Protein 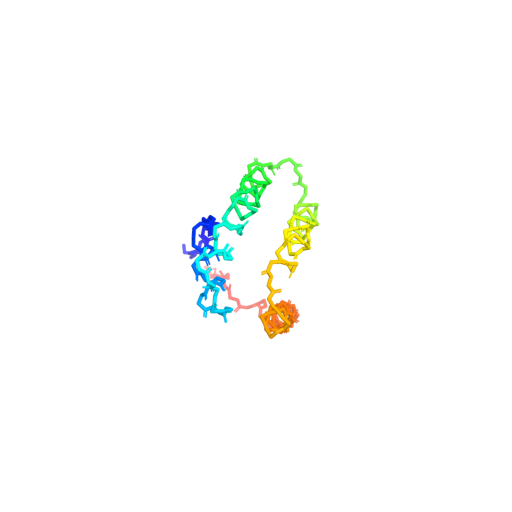AF-A0A2W0BCN4-F1 (afdb_monomer)

Sequence (109 aa):
EGHGQGMMSADAMLEHMSQELNLTDDQKAKLKPILEDQAKQMQELRKDTSSSDQDRHAKMKQIHESTMSQVRPILNADQQKKLEEMMSRRSEHGKREHDGDHSSGSKPQ

pLDDT: mean 81.01, std 19.12, range [35.16, 96.25]

Solvent-accessible surface area (backbone atoms only — not comparable to full-atom values): 6578 Å² total; per-residue (Å²): 138,78,84,78,79,67,82,67,49,34,66,57,50,50,51,53,50,26,68,75,50,65,54,50,72,73,44,47,65,65,44,47,63,53,37,43,49,50,39,50,56,51,52,51,54,70,68,48,76,84,59,52,71,67,56,47,50,51,50,52,50,49,52,51,54,52,47,49,65,66,46,48,83,69,44,54,75,70,38,41,52,53,52,52,54,52,53,51,54,55,58,53,51,67,61,58,61,76,81,57,77,101,77,82,84,86,81,82,133

Foldseek 3Di:
DDDPPDPQALVSVLVVLCVQLVDDPVLSVQLSVLSNVLSVQLVVLVVPPPDDPVVSVVSNVVSVVVSLVSSQVSHDPSSNVSVVVVVVVVVVVVVVVVPDDPDDDDDDD

Nearest PDB structures (foldseek):
  7e4g-assembly1_A  TM=5.470E-01  e=5.459E+00  Promethearchaeati archaeon
  7e4g-assembly1_C  TM=5.469E-01  e=7.241E+00  Promethearchaeati archaeon
  7cj3-assembly1_A  TM=4.647E-01  e=5.459E+00  Salpingoeca rosetta
  7e4g-assembly1_B  TM=4.891E-01  e=7.241E+00  Promethearchaeati archaeon
  7d7q-assembly1_B  TM=4.640E-01  e=9.606E+00  Salpingoeca rosetta

Mean predicted aligned error: 9.15 Å

Structure (mmCIF, N/CA/C/O backbone):
data_AF-A0A2W0BCN4-F1
#
_entry.id   AF-A0A2W0BCN4-F1
#
loop_
_atom_site.group_PDB
_atom_site.id
_atom_site.type_symbol
_atom_site.label_atom_id
_atom_site.label_alt_id
_atom_site.label_comp_id
_atom_site.label_asym_id
_atom_site.label_entity_id
_atom_site.label_seq_id
_atom_site.pdbx_PDB_ins_code
_atom_site.Cartn_x
_atom_site.Cartn_y
_atom_site.Cartn_z
_atom_site.occupancy
_atom_site.B_iso_or_equiv
_atom_site.auth_seq_id
_atom_site.auth_comp_id
_atom_site.auth_asym_id
_atom_site.auth_atom_id
_atom_site.pdbx_PDB_model_num
ATOM 1 N N . GLU A 1 1 ? 16.520 -20.308 -14.176 1.00 35.16 1 GLU A N 1
ATOM 2 C CA . GLU A 1 1 ? 16.467 -20.282 -12.695 1.00 35.16 1 GLU A CA 1
ATOM 3 C C . GLU A 1 1 ? 16.697 -18.829 -12.266 1.00 35.16 1 GLU A C 1
ATOM 5 O O . GLU A 1 1 ? 17.571 -18.215 -12.848 1.00 35.16 1 GLU A O 1
ATOM 10 N N . GLY A 1 2 ? 15.931 -18.155 -11.406 1.00 36.69 2 GLY A N 1
ATOM 11 C CA . GLY A 1 2 ? 14.806 -18.558 -10.572 1.00 36.69 2 GLY A CA 1
ATOM 12 C C . GLY A 1 2 ? 13.740 -17.452 -10.465 1.00 36.69 2 GLY A C 1
ATOM 13 O O . GLY A 1 2 ? 14.011 -16.273 -10.649 1.00 36.69 2 GLY A O 1
ATOM 14 N N . HIS A 1 3 ? 12.507 -17.905 -10.242 1.00 40.22 3 HIS A N 1
ATOM 15 C CA . HIS A 1 3 ? 11.332 -17.218 -9.694 1.00 40.22 3 HIS A CA 1
ATOM 16 C C . HIS A 1 3 ? 11.294 -15.683 -9.790 1.00 40.22 3 HIS A C 1
ATOM 18 O O . HIS A 1 3 ? 11.446 -14.981 -8.793 1.00 40.22 3 HIS A O 1
ATOM 24 N N . GLY A 1 4 ? 10.975 -15.157 -10.976 1.00 39.66 4 GLY A N 1
ATOM 25 C CA . GLY A 1 4 ? 10.435 -13.806 -11.082 1.00 39.66 4 GLY A CA 1
ATOM 26 C C . GLY A 1 4 ? 9.102 -13.776 -10.347 1.00 39.66 4 GLY A C 1
ATOM 27 O O . GLY A 1 4 ? 8.087 -14.180 -10.910 1.00 39.66 4 GLY A O 1
ATOM 28 N N . GLN A 1 5 ? 9.120 -13.378 -9.076 1.00 49.19 5 GLN A N 1
ATOM 29 C CA . GLN A 1 5 ? 7.922 -13.233 -8.264 1.00 49.19 5 GLN A CA 1
ATOM 30 C C . GLN A 1 5 ? 7.000 -12.272 -9.026 1.00 49.19 5 GLN A C 1
ATOM 32 O O . GLN A 1 5 ? 7.310 -11.093 -9.225 1.00 49.19 5 GLN A O 1
ATOM 37 N N . GLY A 1 6 ? 5.944 -12.835 -9.616 1.00 57.38 6 GLY A N 1
ATOM 38 C CA . GLY A 1 6 ? 4.979 -12.084 -10.403 1.00 57.38 6 GLY A CA 1
ATOM 39 C C . GLY A 1 6 ? 4.405 -10.961 -9.552 1.00 57.38 6 GLY A C 1
ATOM 40 O O . GLY A 1 6 ? 4.342 -11.073 -8.328 1.00 57.38 6 GLY A O 1
ATOM 41 N N . MET A 1 7 ? 3.997 -9.867 -10.196 1.00 64.88 7 MET A N 1
ATOM 42 C CA . MET A 1 7 ? 3.216 -8.847 -9.503 1.00 64.88 7 MET A CA 1
ATOM 43 C C . MET A 1 7 ? 2.056 -9.512 -8.777 1.00 64.88 7 MET A C 1
ATOM 45 O O . MET A 1 7 ? 1.270 -10.232 -9.396 1.00 64.88 7 MET A O 1
ATOM 49 N N . MET A 1 8 ? 1.972 -9.279 -7.470 1.00 77.19 8 MET A N 1
ATOM 50 C CA . MET A 1 8 ? 0.812 -9.703 -6.707 1.00 77.19 8 MET A CA 1
ATOM 51 C C . MET A 1 8 ? -0.418 -9.028 -7.309 1.00 77.19 8 MET A C 1
ATOM 53 O O . MET A 1 8 ? -0.420 -7.825 -7.574 1.00 77.19 8 MET A O 1
ATOM 57 N N . SER A 1 9 ? -1.452 -9.824 -7.568 1.00 88.62 9 SER A N 1
ATOM 58 C CA . SER A 1 9 ? -2.747 -9.292 -7.986 1.00 88.62 9 SER A CA 1
ATOM 59 C C . SER A 1 9 ? -3.351 -8.457 -6.856 1.00 88.62 9 SER A C 1
ATOM 61 O O . SER A 1 9 ? -3.018 -8.670 -5.690 1.00 88.62 9 SER A O 1
ATOM 63 N N . ALA A 1 10 ? -4.263 -7.541 -7.185 1.00 90.56 10 ALA A N 1
ATOM 64 C CA . ALA A 1 10 ? -4.955 -6.719 -6.189 1.00 90.56 10 ALA A CA 1
ATOM 65 C C . ALA A 1 10 ? -5.605 -7.560 -5.079 1.00 90.56 10 ALA A C 1
ATOM 67 O O . ALA A 1 10 ? -5.497 -7.217 -3.907 1.00 90.56 10 ALA A O 1
ATOM 68 N N . ASP A 1 11 ? -6.189 -8.702 -5.448 1.00 90.81 11 ASP A N 1
ATOM 69 C CA . ASP A 1 11 ? -6.796 -9.657 -4.519 1.00 90.81 11 ASP A CA 1
ATOM 70 C C . ASP A 1 11 ? -5.765 -10.282 -3.561 1.00 90.81 11 ASP A C 1
ATOM 72 O O . ASP A 1 11 ? -5.942 -10.260 -2.349 1.00 90.81 11 ASP A O 1
ATOM 76 N N . ALA A 1 12 ? -4.611 -10.712 -4.081 1.00 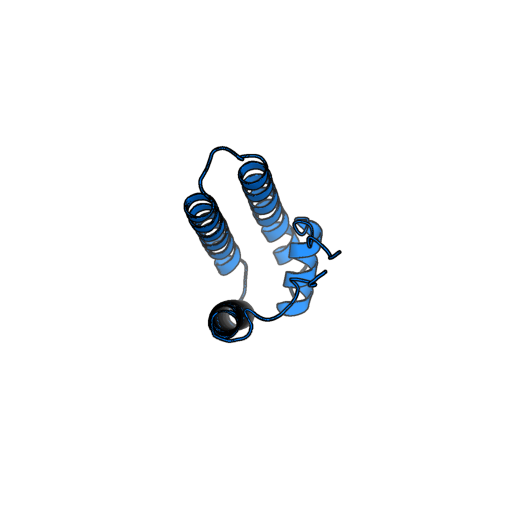91.81 12 ALA A N 1
ATOM 77 C CA . ALA A 1 12 ? -3.524 -11.242 -3.258 1.00 91.81 12 ALA A CA 1
ATOM 78 C C . ALA A 1 12 ? -2.933 -10.180 -2.313 1.00 91.81 12 ALA A C 1
ATOM 80 O O . ALA A 1 12 ? -2.599 -10.484 -1.168 1.00 91.81 12 ALA A O 1
ATOM 81 N N . MET A 1 13 ? -2.822 -8.926 -2.773 1.00 90.31 13 MET A N 1
ATOM 82 C CA . MET A 1 13 ? -2.409 -7.810 -1.917 1.00 90.31 13 MET A CA 1
ATOM 83 C C . MET A 1 13 ? -3.436 -7.551 -0.814 1.00 90.31 13 MET A C 1
ATOM 85 O O . MET A 1 13 ? -3.054 -7.348 0.337 1.00 90.31 13 MET A O 1
ATOM 89 N N . LEU A 1 14 ? -4.727 -7.586 -1.152 1.00 93.88 14 LEU A N 1
ATOM 90 C CA . LEU A 1 14 ? -5.818 -7.382 -0.206 1.00 93.88 14 LEU A CA 1
ATOM 91 C C . LEU A 1 14 ? -5.855 -8.480 0.857 1.00 93.88 14 LEU A C 1
ATOM 93 O O . LEU A 1 14 ? -5.965 -8.167 2.040 1.00 93.88 14 LEU A O 1
ATOM 97 N N . GLU A 1 15 ? -5.714 -9.740 0.453 1.00 93.81 15 GLU A N 1
ATOM 98 C CA . GLU A 1 15 ? -5.690 -10.884 1.364 1.00 93.81 15 GLU A CA 1
ATOM 99 C C . GLU A 1 15 ? -4.485 -10.822 2.303 1.00 93.81 15 GLU A C 1
ATOM 101 O O . GLU A 1 15 ? -4.650 -10.912 3.518 1.00 93.81 15 GLU A O 1
ATOM 106 N N . HIS A 1 16 ? -3.286 -10.546 1.784 1.00 91.69 16 HIS A N 1
ATOM 107 C CA . HIS A 1 16 ? -2.100 -10.381 2.624 1.00 91.69 16 HIS A CA 1
ATOM 108 C C . HIS A 1 16 ? -2.274 -9.235 3.634 1.00 91.69 16 HIS A C 1
ATOM 110 O O . HIS A 1 16 ? -2.009 -9.390 4.826 1.00 91.69 16 HIS A O 1
ATOM 116 N N . MET A 1 17 ? -2.762 -8.076 3.180 1.00 91.00 17 MET A N 1
ATOM 117 C CA . MET A 1 17 ? -2.991 -6.927 4.058 1.00 91.00 17 MET A CA 1
ATOM 118 C C . MET A 1 17 ? -4.112 -7.201 5.068 1.00 91.00 17 MET A C 1
ATOM 120 O O . MET A 1 17 ? -4.039 -6.743 6.206 1.00 91.00 17 MET A O 1
ATOM 124 N N . SER A 1 18 ? -5.114 -7.997 4.684 1.00 93.69 18 SER A N 1
ATOM 125 C CA . SER A 1 18 ? -6.169 -8.470 5.574 1.00 93.69 18 SER A CA 1
ATOM 126 C C . SER A 1 18 ? -5.637 -9.358 6.680 1.00 93.69 18 SER A C 1
ATOM 128 O O . SER A 1 18 ? -6.075 -9.198 7.815 1.00 93.69 18 SER A O 1
ATOM 130 N N . GLN A 1 19 ? -4.762 -10.307 6.364 1.00 93.38 19 GLN A N 1
ATOM 131 C CA . GLN A 1 19 ? -4.204 -11.221 7.358 1.00 93.38 19 GLN A CA 1
ATOM 132 C C . GLN A 1 19 ? -3.291 -10.475 8.332 1.00 93.38 19 GLN A C 1
ATOM 134 O O . GLN A 1 19 ? -3.377 -10.670 9.543 1.00 93.38 19 GLN A O 1
ATOM 139 N N . GLU A 1 20 ? -2.479 -9.553 7.820 1.00 91.81 20 GLU A N 1
ATOM 140 C CA . GLU A 1 20 ? -1.576 -8.771 8.655 1.00 91.81 20 GLU A CA 1
ATOM 141 C C . GLU A 1 20 ? -2.335 -7.770 9.531 1.00 91.81 20 GLU A C 1
ATOM 143 O O . GLU A 1 20 ? -2.102 -7.697 10.735 1.00 91.81 20 GLU A O 1
ATOM 148 N N . LEU A 1 21 ? -3.271 -7.005 8.974 1.00 94.25 21 LEU A N 1
ATOM 149 C CA . LEU A 1 21 ? -3.958 -5.936 9.705 1.00 94.25 21 LEU A CA 1
ATOM 150 C C . LEU A 1 21 ? -5.283 -6.379 10.341 1.00 94.25 21 LEU A C 1
ATOM 152 O O . LEU A 1 21 ? -5.935 -5.567 10.991 1.00 94.25 21 LEU A O 1
ATOM 156 N N . ASN A 1 22 ? -5.692 -7.641 10.184 1.00 94.31 22 ASN A N 1
ATOM 157 C CA . ASN A 1 22 ? -7.015 -8.129 10.592 1.00 94.31 22 ASN A CA 1
ATOM 158 C C . ASN A 1 22 ? -8.137 -7.207 10.078 1.00 94.31 22 ASN A C 1
ATOM 160 O O . ASN A 1 22 ? -8.920 -6.660 10.854 1.00 94.31 22 ASN A O 1
ATOM 164 N N . LEU A 1 23 ? -8.151 -6.957 8.764 1.00 95.31 23 LEU A N 1
ATOM 165 C CA . LEU A 1 23 ? -9.115 -6.047 8.138 1.00 95.31 23 LEU A CA 1
ATOM 166 C C . LEU A 1 23 ? -10.539 -6.606 8.211 1.00 95.31 23 LEU A C 1
ATOM 168 O O . LEU A 1 23 ? -10.760 -7.788 7.942 1.00 95.31 23 LEU A O 1
ATOM 172 N N . THR A 1 24 ? -11.508 -5.739 8.501 1.00 96.19 24 THR A N 1
ATOM 173 C CA . THR A 1 24 ? -12.936 -6.089 8.438 1.00 96.19 24 THR A CA 1
ATOM 174 C C . THR A 1 24 ? -13.442 -6.108 6.996 1.00 96.19 24 THR A C 1
ATOM 176 O O . THR A 1 24 ? -12.830 -5.509 6.110 1.00 96.19 24 THR A O 1
ATOM 179 N N . ASP A 1 25 ? -14.591 -6.738 6.747 1.00 95.25 25 ASP A N 1
ATOM 180 C CA . ASP A 1 25 ? -15.187 -6.799 5.404 1.00 95.25 25 ASP A CA 1
ATOM 181 C C . ASP A 1 25 ? -15.468 -5.405 4.816 1.00 95.25 25 ASP A C 1
ATOM 183 O O . ASP A 1 25 ? -15.171 -5.151 3.647 1.00 95.25 25 ASP A O 1
ATOM 187 N N . ASP A 1 26 ? -15.929 -4.458 5.641 1.00 95.00 26 ASP A N 1
ATOM 188 C CA . ASP A 1 26 ? -16.103 -3.055 5.247 1.00 95.00 26 ASP A CA 1
ATOM 189 C C . ASP A 1 26 ? -14.786 -2.390 4.829 1.00 95.00 26 ASP A C 1
ATOM 191 O O . ASP A 1 26 ? -14.743 -1.618 3.866 1.00 95.00 26 ASP A O 1
ATOM 195 N N . GLN A 1 27 ? -13.696 -2.668 5.550 1.00 95.75 27 GLN A N 1
ATOM 196 C CA . GLN A 1 27 ? -12.377 -2.148 5.199 1.00 95.75 27 GLN A CA 1
ATOM 197 C C . GLN A 1 27 ? -11.897 -2.776 3.894 1.00 95.75 27 GLN A C 1
ATOM 199 O O . GLN A 1 27 ? -11.461 -2.052 3.000 1.00 95.75 27 GLN A O 1
ATOM 204 N N . LYS A 1 28 ? -12.043 -4.096 3.733 1.00 95.62 28 LYS A N 1
ATOM 205 C CA . LYS A 1 28 ? -11.672 -4.796 2.498 1.00 95.62 28 LYS A CA 1
ATOM 206 C C . LYS A 1 28 ? -12.401 -4.237 1.282 1.00 95.62 28 LYS A C 1
ATOM 208 O O . LYS A 1 28 ? -11.763 -3.963 0.267 1.00 95.62 28 LYS A O 1
ATOM 213 N N . ALA A 1 29 ? -13.709 -4.009 1.396 1.00 95.75 29 ALA A N 1
ATOM 214 C CA . ALA A 1 29 ? -14.527 -3.460 0.318 1.00 95.75 29 ALA A CA 1
ATOM 215 C C . ALA A 1 29 ? -14.063 -2.059 -0.117 1.00 95.75 29 ALA A C 1
ATOM 217 O O . ALA A 1 29 ? -14.051 -1.761 -1.310 1.00 95.75 29 ALA A O 1
ATOM 218 N N . LYS A 1 30 ? -13.627 -1.216 0.829 1.00 95.25 30 LYS A N 1
ATOM 219 C CA . LYS A 1 30 ? -13.076 0.122 0.540 1.00 95.25 30 LYS A CA 1
ATOM 220 C C . LYS A 1 30 ? -11.662 0.072 -0.041 1.00 95.25 30 LYS A C 1
ATOM 222 O O . LYS A 1 30 ? -11.303 0.926 -0.845 1.00 95.25 30 LYS A O 1
ATOM 227 N N . LEU A 1 31 ? -10.865 -0.915 0.363 1.00 95.19 31 LEU A N 1
ATOM 228 C CA . LEU A 1 31 ? -9.465 -1.057 -0.043 1.00 95.19 31 LEU A CA 1
ATOM 229 C C . LEU A 1 31 ? -9.307 -1.717 -1.411 1.00 95.19 31 LEU A C 1
ATOM 231 O O . LEU A 1 31 ? -8.389 -1.364 -2.147 1.00 95.19 31 LEU A O 1
ATOM 235 N N . LYS A 1 32 ? -10.208 -2.632 -1.774 1.00 95.06 32 LYS A N 1
ATOM 236 C CA . LYS A 1 32 ? -10.188 -3.343 -3.055 1.00 95.06 32 LYS A CA 1
ATOM 237 C C . LYS A 1 32 ? -10.004 -2.418 -4.273 1.00 95.06 32 LYS A C 1
ATOM 239 O O . LYS A 1 32 ? -9.009 -2.614 -4.968 1.00 95.06 32 LYS A O 1
ATOM 244 N N . PRO A 1 33 ? -10.837 -1.381 -4.506 1.00 96.25 33 PRO A N 1
ATOM 245 C CA . PRO A 1 33 ? -10.668 -0.512 -5.674 1.00 96.25 33 PRO A CA 1
ATOM 246 C C . PRO A 1 33 ? -9.349 0.279 -5.663 1.00 96.25 33 PRO A C 1
ATOM 248 O O . PRO A 1 33 ? -8.792 0.553 -6.721 1.00 96.25 33 PRO A O 1
ATOM 251 N N . ILE A 1 34 ? -8.815 0.614 -4.483 1.00 95.81 34 ILE A N 1
ATOM 252 C CA . ILE A 1 34 ? -7.526 1.313 -4.347 1.00 95.81 34 ILE A CA 1
ATOM 253 C C . ILE A 1 34 ? -6.377 0.381 -4.762 1.00 95.81 34 ILE A C 1
ATOM 255 O O . ILE A 1 34 ? -5.471 0.777 -5.492 1.00 95.81 34 ILE A O 1
ATOM 259 N N . LEU A 1 35 ? -6.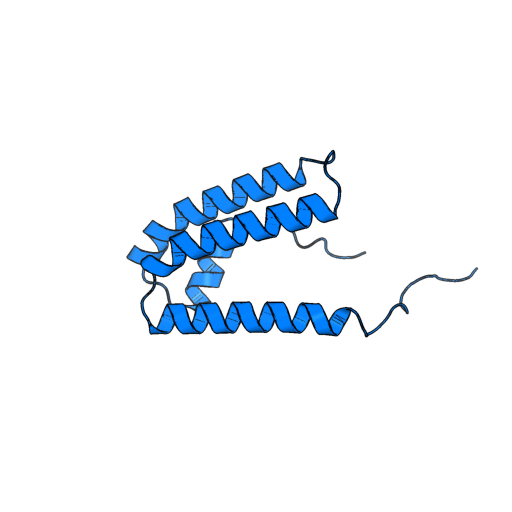422 -0.879 -4.320 1.00 94.19 35 LEU A N 1
ATOM 260 C CA . LEU A 1 35 ? -5.418 -1.886 -4.666 1.00 94.19 35 LEU A CA 1
ATOM 261 C C . LEU A 1 35 ? -5.520 -2.332 -6.131 1.00 94.19 35 LEU A C 1
ATOM 263 O O . LEU A 1 35 ? -4.499 -2.655 -6.739 1.00 94.19 35 LEU A O 1
ATOM 267 N N . GLU A 1 36 ? -6.722 -2.338 -6.709 1.00 95.25 36 GLU A N 1
ATOM 268 C CA . GLU A 1 36 ? -6.941 -2.573 -8.142 1.00 95.25 36 GLU A CA 1
ATOM 269 C C . GLU A 1 36 ? -6.305 -1.474 -8.996 1.00 95.25 36 GLU A C 1
ATOM 271 O O . GLU A 1 36 ? -5.607 -1.788 -9.965 1.00 95.25 36 GLU A O 1
ATOM 276 N N . ASP A 1 37 ? -6.470 -0.206 -8.609 1.00 94.94 37 ASP A N 1
ATOM 277 C CA . ASP A 1 37 ? -5.807 0.917 -9.278 1.00 94.94 37 ASP A CA 1
ATOM 278 C C . ASP A 1 37 ? -4.279 0.808 -9.174 1.00 94.94 37 ASP A C 1
ATOM 280 O O . ASP A 1 37 ? -3.586 0.835 -10.194 1.00 94.94 37 ASP A O 1
ATOM 284 N N . GLN A 1 38 ? -3.754 0.534 -7.973 1.00 94.12 38 GLN A N 1
ATOM 285 C CA . GLN A 1 38 ? -2.320 0.308 -7.761 1.00 94.12 38 GLN A CA 1
ATOM 286 C C . GLN A 1 38 ? -1.786 -0.811 -8.668 1.00 94.12 38 GLN A C 1
ATOM 288 O O . GLN A 1 38 ? -0.753 -0.656 -9.323 1.00 94.12 38 GLN A O 1
ATOM 293 N N . ALA A 1 39 ? -2.474 -1.956 -8.716 1.00 92.31 39 ALA A N 1
ATOM 294 C CA . ALA A 1 39 ? -2.066 -3.094 -9.535 1.00 92.31 39 ALA A CA 1
ATOM 295 C C . ALA A 1 39 ? -2.032 -2.730 -11.025 1.00 92.31 39 ALA A C 1
ATOM 297 O O . ALA A 1 39 ? -1.087 -3.100 -11.727 1.00 92.31 39 ALA A O 1
ATOM 298 N N . LYS A 1 40 ? -3.023 -1.965 -11.496 1.00 92.94 40 LYS A N 1
ATOM 299 C CA . LYS A 1 40 ? -3.093 -1.481 -12.875 1.00 92.94 40 LYS A CA 1
ATOM 300 C C . LYS A 1 40 ? -1.936 -0.535 -13.200 1.00 92.94 40 LYS A C 1
ATOM 302 O O . LYS A 1 40 ? -1.213 -0.797 -14.161 1.00 92.94 40 LYS A O 1
ATOM 307 N N . GLN A 1 41 ? -1.700 0.486 -12.377 1.00 92.69 41 GLN A N 1
ATOM 308 C CA . GLN A 1 41 ? -0.602 1.443 -12.573 1.00 92.69 41 GLN A CA 1
ATOM 309 C C . GLN A 1 41 ? 0.759 0.745 -12.589 1.00 92.69 41 GLN A C 1
ATOM 311 O O . GLN A 1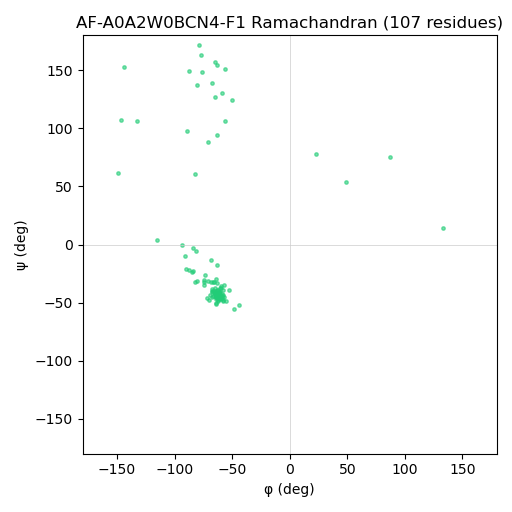 41 ? 1.613 1.016 -13.435 1.00 92.69 41 GLN A O 1
ATOM 316 N N . MET A 1 42 ? 0.954 -0.207 -11.678 1.00 91.19 42 MET A N 1
ATOM 317 C CA . MET A 1 42 ? 2.174 -0.997 -11.617 1.00 91.19 42 MET A CA 1
ATOM 318 C C . MET A 1 42 ? 2.319 -1.858 -12.884 1.00 91.19 42 MET A C 1
ATOM 320 O O . MET A 1 42 ? 3.408 -1.933 -13.457 1.00 91.19 42 MET A O 1
ATOM 324 N N . GLN A 1 43 ? 1.244 -2.491 -13.365 1.00 90.44 43 GLN A N 1
ATOM 325 C CA . GLN A 1 43 ? 1.269 -3.277 -14.601 1.00 90.44 43 GLN A CA 1
ATOM 326 C C . GLN A 1 43 ? 1.623 -2.412 -15.820 1.00 90.44 43 GLN A C 1
ATOM 328 O O . GLN A 1 43 ? 2.396 -2.853 -16.672 1.00 90.44 43 GLN A O 1
ATOM 333 N N . GLU A 1 44 ? 1.082 -1.198 -15.910 1.00 90.69 44 GLU A N 1
ATOM 334 C CA . GLU A 1 44 ? 1.423 -0.229 -16.958 1.00 90.69 44 GLU A CA 1
ATOM 335 C C . GLU A 1 44 ? 2.899 0.164 -16.885 1.00 90.69 44 GLU A C 1
ATOM 337 O O . GLU A 1 44 ? 3.602 0.102 -17.890 1.00 90.69 44 GLU A O 1
ATOM 342 N N . LEU A 1 45 ? 3.404 0.439 -15.683 1.00 90.00 45 LEU A N 1
ATOM 343 C CA . LEU A 1 45 ? 4.810 0.764 -15.459 1.00 90.00 45 LEU A CA 1
ATOM 344 C C . LEU A 1 45 ? 5.763 -0.383 -15.825 1.00 90.00 45 LEU A C 1
ATOM 346 O O . LEU A 1 45 ? 6.872 -0.143 -16.289 1.00 90.00 45 LEU A O 1
ATOM 350 N N . ARG A 1 46 ? 5.347 -1.639 -15.636 1.00 85.75 46 ARG A N 1
ATOM 351 C CA . ARG A 1 46 ? 6.138 -2.811 -16.045 1.00 85.75 46 ARG A CA 1
ATOM 352 C C . ARG A 1 46 ? 6.128 -3.031 -17.555 1.00 85.75 46 ARG A C 1
ATOM 354 O O . ARG A 1 46 ? 7.091 -3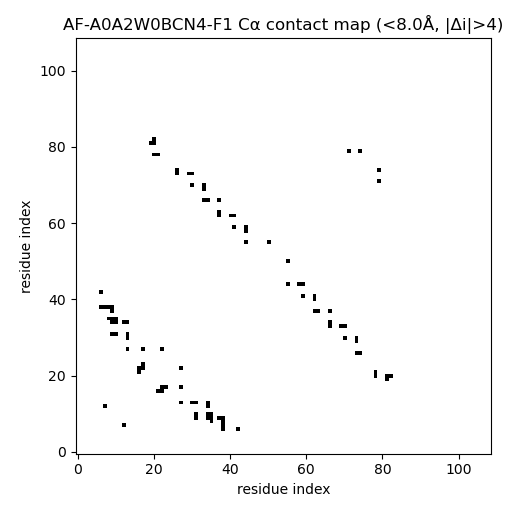.573 -18.089 1.00 85.75 46 ARG A O 1
ATOM 361 N N . LYS A 1 47 ? 5.038 -2.658 -18.227 1.00 87.75 47 LYS A N 1
ATOM 362 C CA . LYS A 1 47 ? 4.955 -2.666 -19.695 1.00 87.75 47 LYS A CA 1
ATOM 363 C C . LYS A 1 47 ? 5.754 -1.518 -20.309 1.00 87.75 47 LYS A C 1
ATOM 365 O O . LYS A 1 47 ? 6.199 -1.649 -21.444 1.00 87.75 47 LYS A O 1
ATOM 370 N N . ASP A 1 48 ? 5.948 -0.426 -19.572 1.00 85.44 48 ASP A N 1
ATOM 371 C CA . ASP A 1 48 ? 6.799 0.692 -19.972 1.00 85.44 48 ASP A CA 1
ATOM 372 C C . ASP A 1 48 ? 8.287 0.304 -19.917 1.00 85.44 48 ASP A C 1
ATOM 374 O O . ASP A 1 48 ? 8.988 0.483 -18.920 1.00 85.44 48 ASP A O 1
ATOM 378 N N . THR A 1 49 ? 8.783 -0.243 -21.027 1.00 82.38 49 THR A N 1
ATOM 379 C CA . THR A 1 49 ? 10.201 -0.581 -21.209 1.00 82.38 49 THR A CA 1
ATOM 380 C C . THR A 1 49 ? 11.058 0.620 -21.603 1.00 82.38 49 THR A C 1
ATOM 382 O O . THR A 1 49 ? 12.275 0.482 -21.707 1.00 82.38 49 THR A O 1
ATOM 385 N N . SER A 1 50 ? 10.449 1.783 -21.850 1.00 88.81 50 SER A N 1
ATOM 386 C CA . SER A 1 50 ? 11.145 2.983 -22.324 1.00 88.81 50 SER A CA 1
ATOM 387 C C . SER A 1 50 ? 11.761 3.804 -21.189 1.00 88.81 50 SER A C 1
ATOM 389 O O . SER A 1 50 ? 12.723 4.528 -21.424 1.00 88.81 50 SER A O 1
ATOM 391 N N . SER A 1 51 ? 11.247 3.682 -19.960 1.00 86.62 51 SER A N 1
ATOM 392 C CA . SER A 1 51 ? 11.814 4.341 -18.773 1.00 86.62 51 SER A CA 1
ATOM 393 C C . SER A 1 51 ? 13.090 3.636 -18.278 1.00 86.62 51 SER A C 1
ATOM 395 O O . SER A 1 51 ? 13.188 2.413 -18.370 1.00 86.62 51 SER A O 1
ATOM 397 N N . SER A 1 52 ? 14.036 4.375 -17.688 1.00 89.50 52 SER A N 1
ATOM 398 C CA . SER A 1 52 ? 15.178 3.809 -16.943 1.00 89.50 52 SER A CA 1
ATOM 399 C C . SER A 1 52 ? 14.709 3.027 -15.710 1.00 89.50 52 SER A C 1
ATOM 401 O O . SER A 1 52 ? 13.654 3.330 -15.151 1.00 89.50 52 SER A O 1
ATOM 403 N N . ASP A 1 53 ? 15.494 2.058 -15.237 1.00 85.19 53 ASP A N 1
ATOM 404 C CA . ASP A 1 53 ? 15.203 1.331 -13.996 1.00 85.19 53 ASP A CA 1
ATOM 405 C C . ASP A 1 53 ? 15.078 2.264 -12.782 1.00 85.19 53 ASP A C 1
ATOM 407 O O . ASP A 1 53 ? 14.216 2.052 -11.928 1.00 85.19 53 ASP A O 1
ATOM 411 N N . GLN A 1 54 ? 15.863 3.346 -12.736 1.00 88.44 54 GLN A N 1
ATOM 412 C CA . GLN A 1 54 ? 15.782 4.341 -11.662 1.00 88.44 54 GLN A CA 1
ATOM 413 C C . GLN A 1 54 ? 14.453 5.110 -11.698 1.00 88.44 54 GLN A C 1
ATOM 415 O O . GLN A 1 54 ? 13.798 5.272 -10.667 1.00 88.44 54 GLN A O 1
ATOM 420 N N . ASP A 1 55 ? 14.020 5.540 -12.885 1.00 90.00 55 ASP A N 1
ATOM 421 C CA . ASP A 1 55 ? 12.728 6.204 -13.081 1.00 90.00 55 ASP A CA 1
ATOM 422 C C . ASP A 1 55 ? 11.561 5.266 -12.776 1.00 90.00 55 ASP A C 1
ATOM 424 O O . ASP A 1 55 ? 10.591 5.662 -12.125 1.00 90.00 55 ASP A O 1
ATOM 428 N N . ARG A 1 56 ? 11.659 3.997 -13.192 1.00 88.81 56 ARG A N 1
ATOM 429 C CA . ARG A 1 56 ? 10.668 2.976 -12.839 1.00 88.81 56 ARG A CA 1
ATOM 430 C C . ARG A 1 56 ? 10.598 2.806 -11.330 1.00 88.81 56 ARG A C 1
ATOM 432 O O . ARG A 1 56 ? 9.503 2.826 -10.783 1.00 88.81 56 ARG A O 1
ATOM 439 N N . HIS A 1 57 ? 11.731 2.709 -10.641 1.00 88.38 57 HIS A N 1
ATOM 440 C CA . HIS A 1 57 ? 11.751 2.596 -9.185 1.00 88.38 57 HIS A CA 1
ATOM 441 C C . HIS A 1 57 ? 11.109 3.812 -8.498 1.00 88.38 57 HIS A C 1
ATOM 443 O O . HIS A 1 57 ? 10.274 3.646 -7.608 1.00 88.38 57 HIS A O 1
ATOM 449 N N . ALA A 1 58 ? 11.428 5.030 -8.946 1.00 91.06 58 ALA A N 1
ATOM 450 C CA . ALA A 1 58 ? 10.819 6.252 -8.425 1.00 91.06 58 ALA A CA 1
ATOM 451 C C . ALA A 1 58 ? 9.292 6.262 -8.623 1.00 91.06 58 ALA A C 1
ATOM 453 O O . ALA A 1 58 ? 8.548 6.547 -7.684 1.00 91.06 58 ALA A O 1
ATOM 454 N N . LYS A 1 59 ? 8.813 5.871 -9.811 1.00 91.69 59 LYS A N 1
ATOM 455 C CA . LYS A 1 59 ? 7.376 5.743 -10.103 1.00 91.69 59 LYS A CA 1
ATOM 456 C C . LYS A 1 59 ? 6.710 4.664 -9.246 1.00 91.69 59 LYS A C 1
ATOM 458 O O . LYS A 1 59 ? 5.633 4.910 -8.711 1.00 91.69 59 LYS A O 1
ATOM 463 N N . MET A 1 60 ? 7.348 3.506 -9.059 1.00 90.31 60 MET A N 1
ATOM 464 C CA . MET A 1 60 ? 6.841 2.449 -8.171 1.00 90.31 60 MET A CA 1
ATOM 465 C C . MET A 1 60 ? 6.684 2.958 -6.738 1.00 90.31 60 MET A C 1
ATOM 467 O O . MET A 1 60 ? 5.654 2.714 -6.109 1.00 90.31 60 MET A O 1
ATOM 471 N N . LYS A 1 61 ? 7.680 3.692 -6.230 1.00 90.75 61 LYS A N 1
ATOM 472 C CA . LYS A 1 61 ? 7.625 4.290 -4.894 1.00 90.75 61 LYS A CA 1
ATOM 473 C C . LYS A 1 61 ? 6.467 5.281 -4.780 1.00 90.75 61 LYS A C 1
ATOM 475 O O . LYS A 1 61 ? 5.688 5.183 -3.839 1.00 90.75 61 LYS A O 1
ATOM 480 N N . GLN A 1 62 ? 6.312 6.168 -5.762 1.00 93.31 62 GLN A N 1
ATOM 481 C CA . GLN A 1 62 ? 5.233 7.155 -5.780 1.00 93.31 62 GLN A CA 1
ATOM 482 C C . GLN A 1 62 ? 3.846 6.496 -5.788 1.00 93.31 62 GLN A C 1
ATOM 484 O O . GLN A 1 62 ? 2.966 6.917 -5.039 1.00 93.31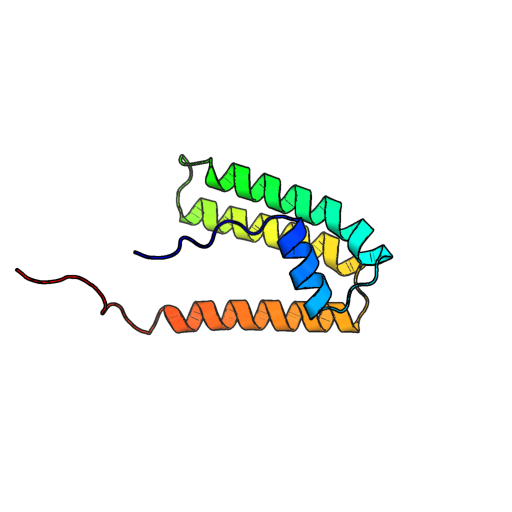 62 GLN A O 1
ATOM 489 N N . ILE A 1 63 ? 3.653 5.456 -6.610 1.00 93.19 63 ILE A N 1
ATOM 490 C CA . ILE A 1 63 ? 2.405 4.679 -6.648 1.00 93.19 63 ILE A CA 1
ATOM 491 C C . ILE A 1 63 ? 2.122 4.095 -5.260 1.00 93.19 63 ILE A C 1
ATOM 493 O O . ILE A 1 63 ? 1.033 4.273 -4.722 1.00 93.19 63 ILE A O 1
ATOM 497 N N . HIS A 1 64 ? 3.124 3.472 -4.636 1.00 90.56 64 HIS A N 1
ATOM 498 C CA . HIS A 1 64 ? 2.974 2.895 -3.304 1.00 90.56 64 HIS A CA 1
ATOM 499 C C . HIS A 1 64 ? 2.637 3.947 -2.232 1.00 90.56 64 HIS A C 1
ATOM 501 O O . HIS A 1 64 ? 1.715 3.742 -1.445 1.00 90.56 64 HIS A O 1
ATOM 507 N N . GLU A 1 65 ? 3.332 5.087 -2.210 1.00 91.75 65 GLU A N 1
ATOM 508 C CA . GLU A 1 65 ? 3.072 6.189 -1.268 1.00 91.75 65 GLU A CA 1
ATOM 509 C C . GLU A 1 65 ? 1.663 6.777 -1.444 1.00 91.75 65 GLU A C 1
ATOM 511 O O . GLU A 1 65 ? 0.974 7.070 -0.458 1.00 91.75 65 GLU A O 1
ATOM 516 N N . SER A 1 66 ? 1.207 6.905 -2.694 1.00 94.00 66 SER A N 1
ATOM 517 C CA . SER A 1 66 ? -0.145 7.360 -3.018 1.00 94.00 66 SER A CA 1
ATOM 518 C C . SER A 1 66 ? -1.197 6.381 -2.498 1.00 94.00 66 SER A C 1
ATOM 520 O O . SER A 1 66 ? -2.078 6.783 -1.734 1.00 94.00 66 SER A O 1
ATOM 522 N N . THR A 1 67 ? -1.044 5.086 -2.794 1.00 93.19 67 THR A N 1
ATOM 523 C CA . THR A 1 67 ? -1.940 4.042 -2.288 1.00 93.19 67 THR A CA 1
ATOM 524 C C . THR A 1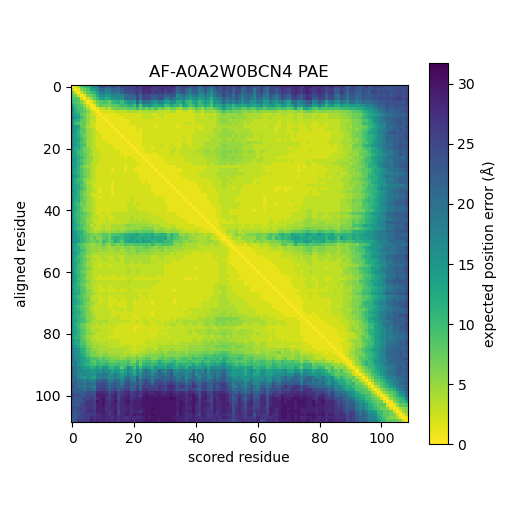 67 ? -1.974 4.033 -0.762 1.00 93.19 67 THR A C 1
ATOM 526 O O . THR A 1 67 ? -3.053 4.093 -0.178 1.00 93.19 67 THR A O 1
ATOM 529 N N . MET A 1 68 ? -0.824 4.046 -0.083 1.00 90.94 68 MET A N 1
ATOM 530 C CA . MET A 1 68 ? -0.771 4.051 1.386 1.00 90.94 68 MET A CA 1
ATOM 531 C C . MET A 1 68 ? -1.479 5.267 1.998 1.00 90.94 68 MET A C 1
ATOM 533 O O . MET A 1 68 ? -2.136 5.141 3.03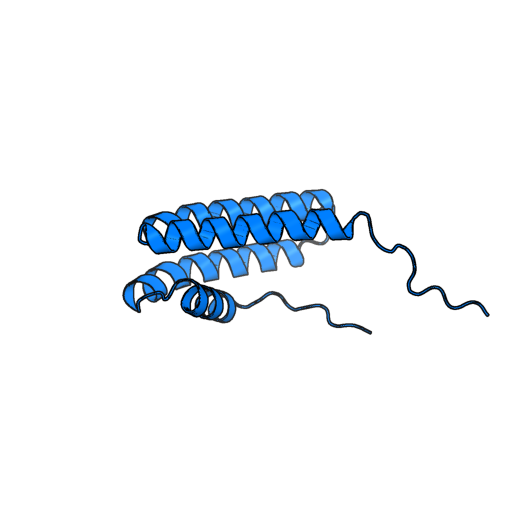3 1.00 90.94 68 MET A O 1
ATOM 537 N N . SER A 1 69 ? -1.407 6.429 1.347 1.00 93.00 69 SER A N 1
ATOM 538 C CA . SER A 1 69 ? -2.112 7.639 1.792 1.00 93.00 69 SER A CA 1
ATOM 539 C C . SER A 1 69 ? -3.635 7.501 1.703 1.00 93.00 69 SER A C 1
ATOM 541 O O . SER A 1 69 ? -4.342 8.048 2.545 1.00 93.00 69 SER A O 1
ATOM 543 N N . GLN A 1 70 ? -4.144 6.737 0.732 1.00 94.31 70 GLN A N 1
ATOM 544 C CA . GLN A 1 70 ? -5.573 6.425 0.602 1.00 94.31 70 GLN A CA 1
ATOM 545 C C . GLN A 1 70 ? -6.017 5.292 1.540 1.00 94.31 70 GLN A C 1
ATOM 547 O O . GLN A 1 70 ? -7.148 5.300 2.022 1.00 94.31 70 GLN A O 1
ATOM 552 N N . VAL A 1 71 ? -5.129 4.337 1.832 1.00 93.31 71 VAL A N 1
ATOM 553 C CA . VAL A 1 71 ? -5.388 3.210 2.743 1.00 93.31 71 VAL A CA 1
ATOM 554 C C . VAL A 1 71 ? -5.456 3.665 4.201 1.00 93.31 71 VAL A C 1
ATOM 556 O O . VAL A 1 71 ? -6.382 3.285 4.915 1.00 93.31 71 VAL A O 1
ATOM 559 N N . ARG A 1 72 ? -4.508 4.497 4.652 1.00 93.44 72 ARG A N 1
ATOM 560 C CA . ARG A 1 72 ? -4.400 4.982 6.042 1.00 93.44 72 ARG A CA 1
ATOM 561 C C . ARG A 1 72 ? -5.726 5.426 6.680 1.00 93.44 72 ARG A C 1
ATOM 563 O O . ARG A 1 72 ? -6.028 4.911 7.752 1.00 93.44 72 ARG A O 1
ATOM 570 N N . PRO A 1 73 ? -6.543 6.306 6.068 1.00 95.31 73 PRO A N 1
ATOM 571 C CA . PRO A 1 73 ? -7.797 6.760 6.677 1.00 95.31 73 PRO A CA 1
ATOM 572 C C . PRO A 1 73 ? -8.887 5.677 6.784 1.00 95.31 73 PRO A C 1
ATOM 574 O O . PRO A 1 73 ? -9.871 5.884 7.489 1.00 95.31 73 PRO A O 1
ATOM 577 N N . ILE A 1 74 ? -8.747 4.536 6.099 1.00 95.19 74 ILE A N 1
ATOM 578 C CA . ILE A 1 74 ? -9.679 3.395 6.188 1.00 95.19 74 ILE A CA 1
ATOM 579 C C . ILE A 1 74 ? -9.331 2.493 7.386 1.00 95.19 74 ILE A C 1
ATOM 581 O O . ILE A 1 74 ? -10.183 1.757 7.895 1.00 95.19 74 ILE A O 1
ATOM 585 N N . LEU A 1 75 ? -8.081 2.549 7.842 1.00 94.56 75 LEU A N 1
ATOM 586 C CA . LEU A 1 75 ? -7.551 1.760 8.946 1.00 94.56 75 LEU A CA 1
ATOM 587 C C . LEU A 1 75 ? -7.781 2.453 10.293 1.00 94.56 75 LEU A C 1
ATOM 589 O O . LEU A 1 75 ? -7.754 3.681 10.388 1.00 94.56 75 LEU A O 1
ATOM 593 N N . ASN A 1 76 ? -7.939 1.662 11.354 1.00 95.00 76 ASN A N 1
ATOM 594 C CA . ASN A 1 76 ? -7.926 2.176 12.725 1.00 95.00 76 ASN A CA 1
ATOM 595 C C . ASN A 1 76 ? -6.486 2.441 13.217 1.00 95.00 76 ASN A C 1
ATOM 597 O O . ASN A 1 76 ? -5.515 2.081 12.552 1.00 95.00 76 ASN A O 1
ATOM 601 N N . ALA A 1 77 ? -6.340 3.070 14.387 1.00 94.38 77 ALA A N 1
ATOM 602 C CA . ALA A 1 77 ? -5.035 3.463 14.924 1.00 94.38 77 ALA A CA 1
ATOM 603 C C . ALA A 1 77 ? -4.057 2.280 15.095 1.00 94.38 77 ALA A C 1
ATOM 605 O O . ALA A 1 77 ? -2.895 2.384 14.699 1.00 94.38 77 ALA A O 1
ATOM 606 N N . ASP A 1 78 ? -4.522 1.143 15.621 1.00 93.44 78 ASP A N 1
ATOM 607 C CA . ASP A 1 78 ? -3.699 -0.060 15.801 1.00 93.44 78 ASP A CA 1
ATOM 608 C C . ASP A 1 78 ? -3.230 -0.650 14.463 1.00 93.44 78 ASP A C 1
ATOM 610 O O . ASP A 1 78 ? -2.065 -1.018 14.298 1.00 93.44 78 ASP A O 1
ATOM 614 N N . GLN A 1 79 ? -4.117 -0.686 13.469 1.00 95.19 79 GLN A N 1
ATOM 615 C CA . GLN A 1 79 ? -3.809 -1.160 12.121 1.00 95.19 79 GLN A CA 1
ATOM 616 C C . GLN A 1 79 ? -2.828 -0.239 11.393 1.00 95.19 79 GLN A C 1
ATOM 618 O O . GLN A 1 79 ? -1.927 -0.724 10.710 1.00 95.19 79 GLN A O 1
ATOM 623 N N . GLN A 1 80 ? -2.970 1.082 11.543 1.00 93.44 80 GLN A N 1
ATOM 624 C CA . GLN A 1 80 ? -2.031 2.050 10.971 1.00 93.44 80 GLN A CA 1
ATOM 625 C C . GLN A 1 80 ? -0.629 1.861 11.548 1.00 93.44 80 GLN A C 1
ATOM 627 O O . GLN A 1 80 ? 0.334 1.792 10.787 1.00 93.44 80 GLN A O 1
ATOM 632 N N . LYS A 1 81 ? -0.519 1.685 12.870 1.00 93.12 81 LYS A N 1
ATOM 633 C CA . LYS A 1 81 ? 0.762 1.412 13.526 1.00 93.12 81 LYS A CA 1
ATOM 634 C C . LYS A 1 81 ? 1.407 0.133 12.987 1.00 93.12 81 LYS A C 1
ATOM 636 O O . LYS A 1 81 ? 2.579 0.146 12.617 1.00 93.12 81 LYS A O 1
ATOM 641 N N . LYS A 1 82 ? 0.633 -0.952 12.855 1.00 92.06 82 LYS A N 1
ATOM 642 C CA . LYS A 1 82 ? 1.143 -2.213 12.295 1.00 92.06 82 LYS A CA 1
ATOM 643 C C . LYS A 1 82 ? 1.581 -2.059 10.835 1.00 92.06 82 LYS A C 1
ATOM 645 O O . LYS A 1 82 ? 2.617 -2.597 10.447 1.00 92.06 82 LYS A O 1
ATOM 650 N N . LEU A 1 83 ? 0.840 -1.291 10.035 1.00 90.62 83 LEU A N 1
ATOM 651 C CA . LEU A 1 83 ? 1.216 -0.969 8.657 1.00 90.62 83 LEU A CA 1
ATOM 652 C C . LEU A 1 83 ? 2.559 -0.225 8.593 1.00 90.62 83 LEU A C 1
ATOM 654 O O . LEU A 1 83 ? 3.416 -0.579 7.785 1.00 90.62 83 LEU A O 1
ATOM 658 N N . GLU A 1 84 ? 2.780 0.760 9.462 1.00 89.19 84 GLU A N 1
ATOM 659 C CA . GLU A 1 84 ? 4.050 1.491 9.550 1.00 89.19 84 GLU A CA 1
ATOM 660 C C . GLU A 1 84 ? 5.220 0.596 9.966 1.00 89.19 84 GLU A C 1
ATOM 662 O O . GLU A 1 84 ? 6.295 0.668 9.366 1.00 89.19 84 GLU A O 1
ATOM 667 N N . GLU A 1 85 ? 5.012 -0.299 10.933 1.00 88.88 85 GLU A N 1
ATOM 668 C CA . GLU A 1 85 ? 6.028 -1.272 11.347 1.00 88.88 85 GLU A CA 1
ATOM 669 C C . GLU A 1 85 ? 6.415 -2.218 10.201 1.00 88.88 85 GLU A C 1
ATOM 671 O O . GLU A 1 85 ? 7.603 -2.487 9.993 1.00 88.88 85 GLU A O 1
ATOM 676 N N . MET A 1 86 ? 5.441 -2.681 9.410 1.00 83.94 86 MET A N 1
ATOM 677 C CA . MET A 1 86 ? 5.704 -3.493 8.217 1.00 83.94 86 MET A CA 1
ATOM 678 C C . MET A 1 86 ? 6.508 -2.723 7.159 1.00 83.94 86 MET A C 1
ATOM 680 O O . MET A 1 86 ? 7.474 -3.259 6.607 1.00 83.94 86 MET A O 1
ATOM 684 N N . MET A 1 87 ? 6.147 -1.464 6.887 1.00 82.12 87 MET A N 1
ATOM 685 C CA . MET A 1 87 ? 6.859 -0.612 5.922 1.00 82.12 87 MET A CA 1
ATOM 686 C C . MET A 1 87 ? 8.300 -0.323 6.364 1.00 82.12 87 MET A C 1
ATOM 688 O O . MET A 1 87 ? 9.226 -0.366 5.546 1.00 82.12 87 MET A O 1
ATOM 692 N N . SER A 1 88 ? 8.504 -0.084 7.662 1.00 81.94 88 SER A N 1
ATOM 693 C CA . SER A 1 88 ? 9.830 0.126 8.247 1.00 81.94 88 SER A CA 1
ATOM 694 C C . SER A 1 88 ? 10.711 -1.118 8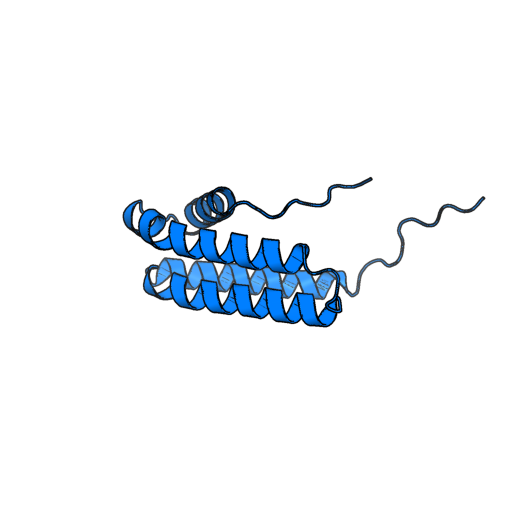.086 1.00 81.94 88 SER A C 1
ATOM 696 O O . SER A 1 88 ? 11.807 -1.034 7.532 1.00 81.94 88 SER A O 1
ATOM 698 N N . ARG A 1 89 ? 10.190 -2.309 8.425 1.00 78.50 89 ARG A N 1
ATOM 699 C CA . ARG A 1 89 ? 10.918 -3.586 8.266 1.00 78.50 89 ARG A CA 1
ATOM 700 C C . ARG A 1 89 ? 11.323 -3.877 6.824 1.00 78.50 89 ARG A C 1
ATOM 702 O O . ARG A 1 89 ? 12.409 -4.413 6.594 1.00 78.50 89 ARG A O 1
ATOM 709 N N . ARG A 1 90 ? 10.471 -3.529 5.855 1.00 70.94 90 ARG A N 1
ATOM 710 C CA . ARG A 1 90 ? 10.779 -3.666 4.423 1.00 70.94 90 ARG A CA 1
ATOM 711 C C . ARG A 1 90 ? 11.904 -2.718 3.996 1.00 70.94 90 ARG A C 1
ATOM 713 O O . ARG A 1 90 ? 12.778 -3.121 3.235 1.00 70.94 90 ARG A O 1
ATOM 720 N N . SER A 1 91 ? 11.909 -1.491 4.514 1.00 68.50 91 SER A N 1
ATOM 721 C CA . SER A 1 91 ? 12.969 -0.511 4.236 1.00 68.50 91 SER A CA 1
ATOM 722 C C . SER A 1 91 ? 14.310 -0.903 4.863 1.00 68.50 91 SER A C 1
ATOM 724 O O . SER A 1 91 ? 15.358 -0.628 4.284 1.00 68.50 91 SER A O 1
ATOM 726 N N . GLU A 1 92 ? 14.297 -1.568 6.020 1.00 60.94 92 GLU A N 1
ATOM 727 C CA . GLU A 1 92 ? 15.519 -2.057 6.670 1.00 60.94 92 GLU A CA 1
ATOM 728 C C . GLU A 1 92 ? 16.122 -3.290 5.983 1.00 60.94 92 GLU A C 1
ATOM 730 O O . GLU A 1 92 ? 17.346 -3.399 5.908 1.00 60.94 92 GLU A O 1
ATOM 735 N N . HIS A 1 93 ? 15.304 -4.196 5.434 1.00 56.34 93 HIS A N 1
ATOM 736 C CA . HIS A 1 93 ? 15.818 -5.348 4.679 1.00 56.34 93 HIS A CA 1
ATOM 737 C C . HIS A 1 93 ? 16.487 -4.939 3.362 1.00 56.34 93 HIS A C 1
ATOM 739 O O . HIS A 1 93 ? 17.565 -5.442 3.059 1.00 56.34 93 HIS A O 1
ATOM 745 N N . GLY A 1 94 ? 15.941 -3.948 2.648 1.00 56.22 94 GLY A N 1
ATOM 746 C CA . GLY A 1 94 ? 16.552 -3.441 1.412 1.00 56.22 94 GLY A CA 1
ATOM 747 C C . GLY A 1 94 ? 17.932 -2.794 1.600 1.00 56.22 94 GLY A C 1
ATOM 748 O O . GLY A 1 94 ? 18.675 -2.649 0.635 1.00 56.22 94 GLY A O 1
ATOM 749 N N . LYS A 1 95 ? 18.301 -2.424 2.836 1.00 52.75 95 LYS A N 1
ATOM 750 C CA . LYS A 1 95 ? 19.628 -1.877 3.169 1.00 52.75 95 LYS A CA 1
ATOM 751 C C . LYS A 1 95 ? 20.655 -2.943 3.549 1.00 52.75 95 LYS A C 1
ATOM 753 O O . LYS A 1 95 ? 21.845 -2.667 3.476 1.00 52.75 95 LYS A O 1
ATOM 758 N N . ARG A 1 96 ? 20.223 -4.139 3.962 1.00 50.75 96 ARG A N 1
ATOM 759 C CA . ARG A 1 96 ? 21.129 -5.229 4.371 1.00 50.75 96 ARG A CA 1
ATOM 760 C C . ARG A 1 96 ? 21.587 -6.106 3.205 1.00 50.75 96 ARG A C 1
ATOM 762 O O . ARG A 1 96 ? 22.640 -6.718 3.308 1.00 50.75 96 ARG A O 1
ATOM 769 N N . GLU A 1 97 ? 20.849 -6.120 2.097 1.00 48.31 97 GLU A N 1
ATOM 770 C CA . GLU A 1 97 ? 21.225 -6.851 0.874 1.00 48.31 97 GLU A CA 1
ATOM 771 C C . GLU A 1 97 ? 22.185 -6.077 -0.051 1.00 48.31 97 GLU A C 1
ATOM 773 O O . GLU A 1 97 ? 22.628 -6.624 -1.052 1.00 48.31 97 GLU A O 1
ATOM 778 N N . HIS A 1 98 ? 22.546 -4.824 0.261 1.00 50.16 98 HIS A N 1
ATOM 779 C CA . HIS A 1 98 ? 23.530 -4.074 -0.540 1.00 50.16 98 HIS A CA 1
ATOM 780 C C . HIS A 1 98 ? 24.985 -4.248 -0.060 1.00 50.16 98 HIS A C 1
ATOM 782 O O . HIS A 1 98 ? 25.910 -3.868 -0.773 1.00 50.16 98 HIS A O 1
ATOM 788 N N . ASP A 1 99 ? 25.192 -4.860 1.112 1.00 47.69 99 ASP A N 1
ATOM 789 C CA . ASP A 1 99 ? 26.515 -5.100 1.720 1.00 47.69 99 ASP A CA 1
ATOM 790 C C . ASP A 1 99 ? 26.869 -6.599 1.839 1.00 47.69 99 ASP A C 1
ATOM 792 O O . ASP A 1 99 ? 27.919 -6.958 2.371 1.00 47.69 99 ASP A O 1
ATOM 796 N N . GLY A 1 100 ? 26.016 -7.497 1.334 1.00 49.12 100 GLY A N 1
ATOM 797 C CA . GLY A 1 100 ? 26.222 -8.942 1.403 1.00 49.12 100 GLY A CA 1
ATOM 798 C C . GLY A 1 100 ? 25.991 -9.627 0.062 1.00 49.12 100 GLY A C 1
ATOM 799 O O . GLY A 1 100 ? 24.850 -9.838 -0.319 1.00 49.12 100 GLY A O 1
ATOM 800 N N . ASP A 1 101 ? 27.088 -10.044 -0.574 1.00 44.88 101 ASP A N 1
ATOM 801 C CA . ASP A 1 101 ? 27.146 -11.061 -1.635 1.00 44.88 101 ASP A CA 1
ATOM 802 C C . ASP A 1 101 ? 26.937 -10.615 -3.101 1.00 44.88 101 ASP A C 1
ATOM 804 O O . ASP A 1 101 ? 25.969 -10.960 -3.770 1.00 44.88 101 ASP A O 1
ATOM 808 N N . HIS A 1 102 ? 27.966 -9.977 -3.672 1.00 42.88 102 HIS A N 1
ATOM 809 C CA . HIS A 1 102 ? 28.348 -10.237 -5.069 1.00 42.88 102 HIS A CA 1
ATOM 810 C C . HIS A 1 102 ? 29.230 -11.501 -5.139 1.00 42.88 102 HIS A C 1
ATOM 812 O O . HIS A 1 102 ? 30.391 -11.431 -5.540 1.00 42.88 102 HIS A O 1
ATOM 818 N N . SER A 1 103 ? 28.722 -12.664 -4.721 1.00 46.22 103 SER A N 1
ATOM 819 C CA . SER A 1 103 ? 29.405 -13.940 -4.959 1.00 46.22 103 SER A CA 1
ATOM 820 C C . SER A 1 103 ? 28.429 -15.108 -5.101 1.00 46.22 103 SER A C 1
ATOM 822 O O . SER A 1 103 ? 28.532 -16.123 -4.417 1.00 46.22 103 SER A O 1
ATOM 824 N N . SER A 1 104 ? 27.563 -15.049 -6.113 1.00 44.53 104 SER A N 1
ATOM 825 C CA . SER A 1 104 ? 26.982 -16.272 -6.660 1.00 44.53 104 SER A CA 1
ATOM 826 C C . SER A 1 104 ? 26.726 -16.154 -8.160 1.00 44.53 104 SER A C 1
ATOM 828 O O . SER A 1 104 ? 25.792 -15.487 -8.596 1.00 44.53 104 SER A O 1
ATOM 830 N N . GLY A 1 105 ? 27.554 -16.841 -8.960 1.00 44.97 105 GLY A N 1
ATOM 831 C CA . GLY A 1 105 ? 27.038 -17.449 -10.189 1.00 44.97 105 GLY A CA 1
ATOM 832 C C . GLY A 1 105 ? 27.783 -17.286 -11.516 1.00 44.97 105 GLY A C 1
ATOM 833 O O . GLY A 1 105 ? 27.193 -17.642 -12.530 1.00 44.97 105 GLY A O 1
ATOM 834 N N . SER A 1 106 ? 29.044 -16.845 -11.574 1.00 43.12 106 SER A N 1
ATOM 835 C CA . SER A 1 106 ? 29.871 -17.052 -12.783 1.00 43.12 106 SER A CA 1
ATOM 836 C C . SER A 1 106 ? 30.608 -18.388 -12.675 1.00 43.12 106 SER A C 1
ATOM 838 O O . SER A 1 106 ? 31.641 -18.485 -12.017 1.00 43.12 106 SER A O 1
ATOM 840 N N . LYS A 1 107 ? 30.061 -19.440 -13.295 1.00 41.41 107 LYS A N 1
ATOM 841 C CA . LYS A 1 107 ? 30.770 -20.715 -13.502 1.00 41.41 107 LYS A CA 1
ATOM 842 C C . LYS A 1 107 ? 31.972 -20.490 -14.440 1.00 41.41 107 LYS A C 1
ATOM 844 O O . LYS A 1 107 ? 31.742 -19.994 -15.542 1.00 41.41 107 LYS A O 1
ATOM 849 N N . PRO A 1 108 ? 33.207 -20.881 -14.077 1.00 48.41 108 PRO A N 1
ATOM 850 C CA . PRO A 1 108 ? 34.307 -20.939 -15.032 1.00 48.41 108 PRO A CA 1
ATOM 851 C C . PRO A 1 108 ? 34.225 -22.233 -15.861 1.00 48.41 108 PRO A C 1
ATOM 853 O O . PRO A 1 108 ? 33.942 -23.305 -15.316 1.00 48.41 108 PRO A O 1
ATOM 856 N N . GLN A 1 109 ? 34.461 -22.120 -17.170 1.00 37.53 109 GLN A N 1
ATOM 857 C CA . GLN A 1 109 ? 35.030 -23.201 -17.981 1.00 37.53 109 GLN A CA 1
ATOM 858 C C . GLN A 1 109 ? 36.541 -23.015 -18.046 1.00 37.53 109 GLN A C 1
ATOM 860 O O . GLN A 1 109 ? 36.970 -21.838 -18.084 1.00 37.53 109 GLN A O 1
#

Radius of gyration: 16.83 Å; Cα contacts (8 Å, |Δi|>4): 51; chains: 1; bounding box: 51×31×38 Å

Secondary structure (DSSP, 8-state):
-----PPPPHHHHHHHHHHHHT--HHHHHHHHHHHHHHHHHHHHHHH--SS-HHHHHHHHHHHHHHHHHHHGGGS-HHHHHHHHHHHHHHHHHHHHTTSS---S-----